Protein AF-A0A1Q7BIB9-F1 (afdb_monomer_lite)

Foldseek 3Di:
DDDDDDPVLVVLLVVLLVQLLQQQADDQVQAGPNPRHHPVRPSNVVSVVSCVVVVHDRDDDPPRRDHYPHPPPPDPDDDPVPD

Secondary struc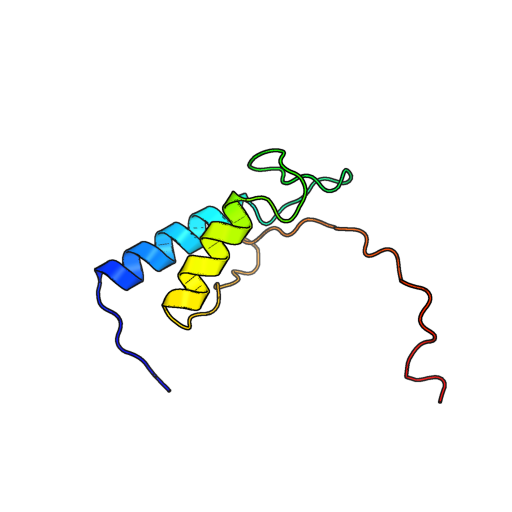ture (DSSP, 8-state):
------HHHHHHHHHHHHHHHHHSPBPTTSBBTTT-PBSSPHHHHHHHHHHHHTT-PPP--TTT---------------TT--

pLDDT: mean 83.9, std 12.62, range [50.84, 96.25]

Sequence (83 aa):
MTAYLSRIALDSLDRAQAELERHLVSGLDGRCLGCRGLEPCGTRTRTEAVFAQYHQLPRRRPGITKVGLRRIEATDRRPWFER

Radius of gyration: 16.12 Å; chains: 1; bounding box: 51×25×40 Å

Structure (mmCIF, N/CA/C/O backbone):
data_AF-A0A1Q7BIB9-F1
#
_entry.id   AF-A0A1Q7BIB9-F1
#
loop_
_atom_site.group_PDB
_atom_site.id
_atom_site.type_symbol
_atom_site.label_atom_id
_atom_site.label_alt_id
_atom_site.label_comp_id
_atom_site.label_asym_id
_atom_site.label_entity_id
_atom_site.label_seq_id
_atom_site.pdbx_PDB_ins_code
_atom_site.Cartn_x
_atom_site.Cartn_y
_atom_site.Cartn_z
_atom_site.occupancy
_atom_site.B_iso_or_equiv
_atom_site.auth_seq_id
_atom_site.auth_comp_id
_atom_site.auth_asym_id
_atom_site.auth_atom_id
_atom_site.pdbx_PDB_model_num
ATOM 1 N N . MET A 1 1 ? 2.688 -3.508 20.925 1.00 50.84 1 MET A N 1
ATOM 2 C CA . MET A 1 1 ? 1.730 -2.446 21.292 1.00 50.84 1 MET A CA 1
ATOM 3 C C . MET A 1 1 ? 0.513 -2.626 20.400 1.00 50.84 1 MET A C 1
ATOM 5 O O . MET A 1 1 ? 0.640 -2.465 19.195 1.00 50.84 1 MET A O 1
ATOM 9 N N . THR A 1 2 ? -0.603 -3.101 20.950 1.00 65.00 2 THR A N 1
ATOM 10 C CA . THR A 1 2 ? -1.795 -3.458 20.162 1.00 65.00 2 THR A CA 1
ATOM 11 C C . THR A 1 2 ? -2.778 -2.297 20.219 1.00 65.00 2 THR A C 1
ATOM 13 O O . THR A 1 2 ? -3.266 -1.971 21.297 1.00 65.00 2 THR A O 1
ATOM 16 N N . ALA A 1 3 ? -3.035 -1.647 19.084 1.00 75.19 3 ALA A N 1
ATOM 17 C CA . ALA A 1 3 ? -4.046 -0.600 18.975 1.00 75.19 3 ALA A CA 1
ATOM 18 C C . ALA A 1 3 ? -5.368 -1.215 18.503 1.00 75.19 3 ALA A C 1
ATOM 20 O O . ALA A 1 3 ? -5.397 -1.931 17.501 1.00 75.19 3 ALA A O 1
ATOM 21 N N . TYR A 1 4 ? -6.459 -0.936 19.215 1.00 83.75 4 TYR A N 1
ATOM 22 C CA . TYR A 1 4 ? -7.797 -1.316 18.771 1.00 83.75 4 TYR A CA 1
ATOM 23 C C . TYR A 1 4 ? -8.307 -0.275 17.777 1.00 83.75 4 TYR A C 1
ATOM 25 O O . TYR A 1 4 ? -8.540 0.878 18.133 1.00 83.75 4 TYR A O 1
ATOM 33 N N . LEU A 1 5 ? -8.450 -0.686 16.518 1.00 88.44 5 LEU A N 1
ATOM 34 C CA . LEU A 1 5 ? -8.986 0.152 15.452 1.00 88.44 5 LEU A CA 1
ATOM 35 C C . LEU A 1 5 ? -10.498 -0.037 15.328 1.00 88.44 5 LEU A C 1
ATOM 37 O O . LEU A 1 5 ? -11.028 -1.127 15.549 1.00 88.44 5 LEU A O 1
ATOM 41 N N . SER A 1 6 ? -11.193 1.030 14.937 1.00 94.88 6 SER A N 1
ATOM 42 C CA . SER A 1 6 ? -12.608 0.935 14.591 1.00 94.88 6 SER A CA 1
ATOM 43 C C . SER A 1 6 ? -12.797 0.075 13.339 1.00 94.88 6 SER A C 1
ATOM 45 O O . SER A 1 6 ? -11.912 -0.029 12.488 1.00 94.88 6 SER A O 1
ATOM 47 N N . ARG A 1 7 ? -13.990 -0.503 13.180 1.00 94.56 7 ARG A N 1
ATOM 48 C CA . ARG A 1 7 ? -14.328 -1.305 11.995 1.00 94.56 7 ARG A CA 1
ATOM 49 C C . ARG A 1 7 ? -14.167 -0.525 10.683 1.00 94.56 7 ARG A C 1
ATOM 51 O O . ARG A 1 7 ? -13.677 -1.075 9.711 1.00 94.56 7 ARG A O 1
ATOM 58 N N . ILE A 1 8 ? -14.470 0.774 10.690 1.00 95.31 8 ILE A N 1
ATOM 59 C CA . ILE A 1 8 ? -14.284 1.664 9.531 1.00 95.31 8 ILE A CA 1
ATOM 60 C C . ILE A 1 8 ? -12.797 1.797 9.162 1.00 95.31 8 ILE A C 1
ATOM 62 O O . ILE A 1 8 ? -12.446 1.785 7.981 1.00 95.31 8 ILE A O 1
ATOM 66 N N . ALA A 1 9 ? -11.915 1.907 10.161 1.00 94.38 9 ALA A N 1
ATOM 67 C CA . ALA A 1 9 ? -10.473 1.973 9.934 1.00 94.38 9 ALA A CA 1
ATOM 68 C C . ALA A 1 9 ? -9.937 0.645 9.376 1.00 94.38 9 ALA A C 1
ATOM 70 O O . ALA A 1 9 ? -9.144 0.653 8.437 1.00 94.38 9 ALA A O 1
ATOM 71 N N . LEU A 1 10 ? -10.424 -0.490 9.890 1.00 94.94 10 LEU A N 1
ATOM 72 C CA . LEU A 1 10 ? -10.082 -1.815 9.361 1.00 94.94 10 LEU A CA 1
ATOM 73 C C . LEU A 1 10 ? -10.535 -1.984 7.904 1.00 94.94 10 LEU A C 1
ATOM 75 O O . LEU A 1 10 ? -9.721 -2.357 7.064 1.00 94.94 10 LEU A O 1
ATOM 79 N N . ASP A 1 11 ? -11.775 -1.613 7.576 1.00 96.06 11 ASP A N 1
ATOM 80 C CA . ASP A 1 11 ? -12.291 -1.679 6.202 1.00 96.06 11 ASP A CA 1
ATOM 81 C C . ASP A 1 11 ? -11.482 -0.782 5.247 1.00 96.06 11 ASP A C 1
ATOM 83 O O . ASP A 1 11 ? -11.230 -1.137 4.093 1.00 96.06 11 ASP A O 1
ATOM 87 N N . SER A 1 12 ? -11.041 0.383 5.730 1.00 95.88 12 SER A N 1
ATOM 88 C CA . SER A 1 12 ? -10.188 1.302 4.967 1.00 95.88 12 SER A CA 1
ATOM 89 C C . SER A 1 12 ? -8.813 0.694 4.692 1.00 95.88 12 SER A C 1
ATOM 91 O O . SER A 1 12 ? -8.331 0.757 3.561 1.00 95.88 12 SER A O 1
ATOM 93 N N . LEU A 1 13 ? -8.209 0.047 5.694 1.00 95.88 1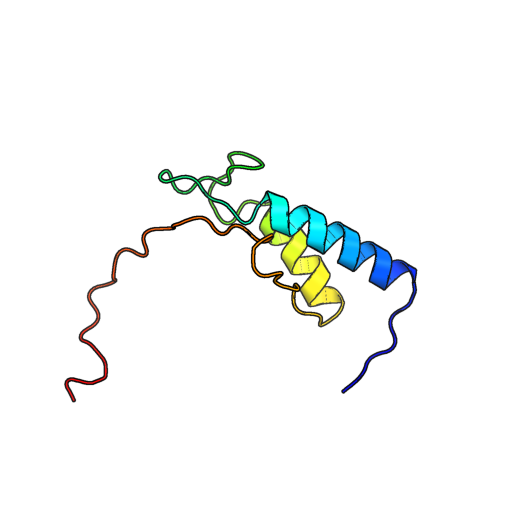3 LEU A N 1
ATOM 94 C CA . LEU A 1 13 ? -6.934 -0.658 5.556 1.00 95.88 13 LEU A CA 1
ATOM 95 C C . LEU A 1 13 ? -7.039 -1.882 4.641 1.00 95.88 13 LEU A C 1
ATOM 97 O O . LEU A 1 13 ? -6.123 -2.128 3.862 1.00 95.88 13 LEU A O 1
ATOM 101 N N . ASP A 1 14 ? -8.143 -2.628 4.681 1.00 95.38 14 ASP A N 1
ATOM 102 C CA . ASP A 1 14 ? -8.359 -3.782 3.803 1.00 95.38 14 ASP A CA 1
ATOM 103 C C . ASP A 1 14 ? -8.540 -3.357 2.339 1.00 95.38 14 ASP A C 1
ATOM 105 O O . ASP A 1 14 ? -7.944 -3.950 1.434 1.00 95.38 14 ASP A O 1
ATOM 109 N N . ARG A 1 15 ? -9.289 -2.275 2.086 1.00 95.69 15 ARG A N 1
ATOM 110 C CA . ARG A 1 15 ? -9.401 -1.684 0.741 1.00 95.69 15 ARG A CA 1
ATOM 111 C C . ARG A 1 15 ? -8.061 -1.142 0.256 1.00 95.69 15 ARG A C 1
ATOM 113 O O . ARG A 1 15 ? -7.696 -1.372 -0.896 1.00 95.69 15 ARG A O 1
ATOM 120 N N . ALA A 1 16 ? -7.320 -0.462 1.131 1.00 95.81 16 ALA A N 1
ATOM 121 C CA . ALA A 1 16 ? -5.981 0.023 0.829 1.00 95.81 16 ALA A CA 1
ATOM 122 C C . ALA A 1 16 ? -5.031 -1.140 0.511 1.00 95.81 16 ALA A C 1
ATOM 124 O O . ALA A 1 16 ? -4.311 -1.090 -0.477 1.00 95.81 16 ALA A O 1
ATOM 125 N N . GLN A 1 17 ? -5.073 -2.231 1.273 1.00 94.31 17 GLN A N 1
ATOM 126 C CA . GLN A 1 17 ? -4.268 -3.423 1.018 1.00 94.31 17 GLN A CA 1
ATOM 127 C C . GLN A 1 17 ? -4.530 -3.996 -0.380 1.00 94.31 17 GLN A C 1
ATOM 129 O O . GLN A 1 17 ? -3.588 -4.222 -1.139 1.00 94.31 17 GLN A O 1
ATOM 134 N N . ALA A 1 18 ? -5.804 -4.193 -0.729 1.00 92.75 18 ALA A N 1
ATOM 135 C CA . ALA A 1 18 ? -6.186 -4.722 -2.034 1.00 92.75 18 ALA A CA 1
ATOM 136 C C . ALA A 1 18 ? -5.765 -3.789 -3.181 1.00 92.75 18 ALA A C 1
ATOM 138 O O . ALA A 1 18 ? -5.325 -4.254 -4.232 1.00 92.75 18 ALA A O 1
ATOM 139 N N . GLU A 1 19 ? -5.868 -2.471 -2.984 1.00 93.94 19 GLU A N 1
ATOM 140 C CA . GLU A 1 19 ? -5.404 -1.498 -3.972 1.00 93.94 19 GLU A CA 1
ATOM 141 C C . GLU A 1 19 ? -3.882 -1.537 -4.115 1.00 93.94 19 GLU A C 1
ATOM 143 O O . GLU A 1 19 ? -3.377 -1.632 -5.230 1.00 93.94 19 GLU A O 1
ATOM 148 N N . LEU A 1 20 ? -3.141 -1.544 -3.005 1.00 92.25 20 LEU A N 1
ATOM 149 C CA . LEU A 1 20 ? -1.682 -1.580 -3.022 1.00 92.25 20 LEU A CA 1
ATOM 150 C C . LEU A 1 20 ? -1.175 -2.788 -3.812 1.00 92.25 20 LEU A C 1
ATOM 152 O O . LEU A 1 20 ? -0.304 -2.639 -4.662 1.00 92.25 20 LEU A O 1
ATOM 156 N N . GLU A 1 21 ? -1.759 -3.965 -3.588 1.00 90.75 21 GLU A N 1
ATOM 157 C CA . GLU A 1 21 ? -1.395 -5.197 -4.294 1.00 90.75 21 GLU A CA 1
ATOM 158 C C . GLU A 1 21 ? -1.527 -5.081 -5.820 1.00 90.75 21 GLU A C 1
ATOM 160 O O . GLU A 1 21 ? -0.688 -5.623 -6.541 1.00 90.75 21 GLU A O 1
ATOM 165 N N . ARG A 1 22 ? -2.502 -4.313 -6.324 1.00 89.81 22 ARG A N 1
ATOM 166 C CA . ARG A 1 22 ? -2.659 -4.043 -7.764 1.00 89.81 22 ARG A CA 1
ATOM 167 C C . ARG A 1 22 ? -1.576 -3.124 -8.335 1.00 89.81 22 ARG A C 1
ATOM 169 O O . ARG A 1 22 ? -1.285 -3.206 -9.527 1.00 89.81 22 ARG A O 1
ATOM 176 N N . HIS A 1 23 ? -0.973 -2.269 -7.506 1.00 91.06 23 HIS A N 1
ATOM 177 C CA . HIS A 1 23 ? 0.022 -1.264 -7.921 1.00 91.06 23 HIS A CA 1
ATOM 178 C C . HIS A 1 23 ? 1.456 -1.572 -7.463 1.00 91.06 23 HIS A C 1
ATOM 180 O O . HIS A 1 23 ? 2.348 -0.740 -7.627 1.00 91.06 23 HIS A O 1
ATOM 186 N N . LEU A 1 24 ? 1.701 -2.758 -6.895 1.00 87.06 24 LEU A N 1
ATOM 187 C CA . LEU A 1 24 ? 3.039 -3.202 -6.479 1.00 87.06 24 LEU A CA 1
ATOM 188 C C . LEU A 1 24 ? 3.903 -3.731 -7.631 1.00 87.06 24 LEU A C 1
ATOM 190 O O . LEU A 1 24 ? 5.123 -3.843 -7.480 1.00 87.06 24 LEU A O 1
ATOM 194 N N . VAL A 1 25 ? 3.296 -4.071 -8.770 1.00 86.81 25 VAL A N 1
ATOM 195 C CA . VAL A 1 25 ? 4.028 -4.553 -9.944 1.00 86.81 25 VAL A CA 1
ATOM 196 C C . VAL A 1 25 ? 4.279 -3.404 -10.909 1.00 86.81 25 VAL A C 1
ATOM 198 O O . VAL A 1 25 ? 3.341 -2.825 -11.457 1.00 86.81 25 VAL A O 1
ATOM 201 N N . SER A 1 26 ? 5.556 -3.127 -11.149 1.00 86.62 26 SER A N 1
ATOM 202 C CA . SER A 1 26 ? 6.019 -2.227 -12.202 1.00 86.62 26 SER A CA 1
ATOM 203 C C . SER A 1 26 ? 6.563 -3.026 -13.386 1.00 86.62 26 SER A C 1
ATOM 205 O O . SER A 1 26 ? 7.134 -4.105 -13.205 1.00 86.62 26 SER A O 1
ATOM 207 N N . GLY A 1 27 ? 6.379 -2.493 -14.592 1.00 82.81 27 GLY A N 1
ATOM 208 C CA . GLY A 1 27 ? 7.032 -2.959 -15.808 1.00 82.81 27 GLY A CA 1
ATOM 209 C C . GLY A 1 27 ? 8.511 -2.566 -15.856 1.00 82.81 27 GLY A C 1
ATOM 210 O O . GLY A 1 27 ? 9.006 -1.797 -15.030 1.00 82.81 27 GLY A O 1
ATOM 211 N N . LEU A 1 28 ? 9.224 -3.099 -16.851 1.00 82.06 28 LEU A N 1
ATOM 212 C CA . LEU A 1 28 ? 10.650 -2.814 -17.077 1.00 82.06 28 LEU A CA 1
ATOM 213 C C . LEU A 1 28 ? 10.924 -1.349 -17.450 1.00 82.06 28 LEU A C 1
ATOM 215 O O . LEU A 1 28 ? 12.037 -0.868 -17.288 1.00 82.06 28 LEU A O 1
ATOM 219 N N . ASP A 1 29 ? 9.902 -0.645 -17.921 1.00 84.19 29 ASP A N 1
ATOM 220 C CA . ASP A 1 29 ? 9.901 0.782 -18.237 1.00 84.19 29 ASP A CA 1
ATOM 221 C C . ASP A 1 29 ? 9.760 1.681 -16.993 1.00 84.19 29 ASP A C 1
ATOM 223 O O . ASP A 1 29 ? 9.685 2.904 -17.113 1.00 84.19 29 ASP A O 1
ATOM 227 N N . GLY A 1 30 ? 9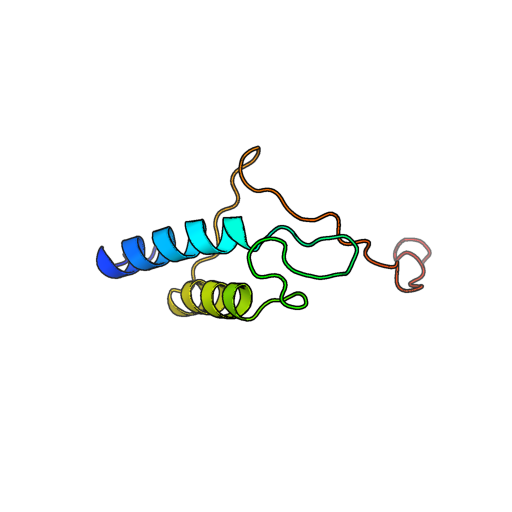.696 1.088 -15.795 1.00 85.38 30 GLY A N 1
ATOM 228 C CA . GLY A 1 30 ? 9.523 1.813 -14.539 1.00 85.38 30 GLY A CA 1
ATOM 229 C C . GLY A 1 30 ? 8.104 2.345 -14.329 1.00 85.38 30 GLY A C 1
ATOM 230 O O . GLY A 1 30 ? 7.899 3.221 -13.488 1.00 85.38 30 GLY A O 1
ATOM 231 N N . ARG A 1 31 ? 7.113 1.847 -15.081 1.00 89.75 31 ARG A N 1
ATOM 232 C CA . ARG A 1 31 ? 5.704 2.232 -14.930 1.00 89.75 31 ARG A CA 1
ATOM 233 C C . ARG A 1 31 ? 4.923 1.177 -14.162 1.00 89.75 31 ARG A C 1
ATOM 235 O O . ARG A 1 31 ? 5.121 -0.018 -14.346 1.00 89.75 31 ARG A O 1
ATOM 242 N N . CYS A 1 32 ? 3.983 1.612 -13.332 1.00 91.00 32 CYS A N 1
ATOM 243 C CA . CYS A 1 32 ? 3.046 0.719 -12.657 1.00 91.00 32 CYS A CA 1
ATOM 244 C C . CYS A 1 32 ? 2.195 -0.040 -13.688 1.00 91.00 32 CYS A C 1
ATOM 246 O O . CYS A 1 32 ? 1.596 0.580 -14.566 1.00 91.00 32 CYS A O 1
ATOM 248 N N . LEU A 1 33 ? 2.061 -1.361 -13.562 1.00 89.31 33 LEU A N 1
ATOM 249 C CA . LEU A 1 33 ? 1.205 -2.143 -14.461 1.00 89.31 33 LEU A CA 1
ATOM 250 C C . LEU A 1 33 ? -0.294 -1.906 -14.220 1.00 89.31 33 LEU A C 1
ATOM 252 O O . LEU A 1 33 ? -1.090 -2.092 -15.137 1.00 89.31 33 LEU A O 1
ATOM 256 N N . GLY A 1 34 ? -0.676 -1.468 -13.017 1.00 88.62 34 GLY A N 1
ATOM 257 C CA . GLY A 1 34 ? -2.065 -1.174 -12.660 1.00 88.62 34 GLY A CA 1
ATOM 258 C C . GLY A 1 34 ? -2.608 0.101 -13.311 1.00 88.62 34 GLY A C 1
ATOM 259 O O . GLY A 1 34 ? -3.700 0.089 -13.870 1.00 88.62 34 GLY A O 1
ATOM 260 N N . CYS A 1 35 ? -1.854 1.207 -13.267 1.00 92.19 35 CYS A N 1
ATOM 261 C CA . CYS A 1 35 ? -2.310 2.513 -13.774 1.00 92.19 35 CYS A CA 1
ATOM 262 C C . CYS A 1 35 ? -1.411 3.160 -14.837 1.00 92.19 35 CYS A C 1
ATOM 264 O O . CYS A 1 35 ? -1.715 4.260 -15.291 1.00 92.19 35 CYS A O 1
ATOM 266 N N . ARG A 1 36 ? -0.304 2.516 -15.234 1.00 90.69 36 ARG A N 1
ATOM 267 C CA . ARG A 1 36 ? 0.675 2.998 -16.235 1.00 90.69 36 ARG A CA 1
ATOM 268 C C . ARG A 1 36 ? 1.380 4.324 -15.903 1.00 90.69 36 ARG A C 1
ATOM 270 O O . ARG A 1 36 ? 2.118 4.860 -16.735 1.00 90.69 36 ARG A O 1
ATOM 277 N N . GLY A 1 37 ? 1.188 4.846 -14.692 1.00 90.19 37 GLY A N 1
ATOM 278 C CA . GLY A 1 37 ? 1.955 5.974 -14.161 1.00 90.19 37 GLY A CA 1
ATOM 279 C C . GLY A 1 37 ? 3.393 5.571 -13.830 1.00 90.19 37 GLY A C 1
ATOM 280 O O . GLY A 1 37 ? 3.651 4.401 -13.548 1.00 90.19 37 GLY A O 1
ATOM 281 N N . LEU A 1 38 ? 4.318 6.532 -13.849 1.00 89.56 38 LEU A N 1
ATOM 282 C CA . LEU A 1 38 ? 5.698 6.320 -13.394 1.00 89.56 38 LEU A CA 1
ATOM 283 C C . LEU A 1 38 ? 5.711 5.887 -11.922 1.00 89.56 38 LEU A C 1
ATOM 285 O O . LEU A 1 38 ? 4.938 6.412 -11.122 1.00 89.56 38 LEU A O 1
ATOM 289 N N . GLU A 1 39 ? 6.551 4.911 -11.575 1.00 82.88 39 GLU A N 1
ATOM 290 C CA . GLU A 1 39 ? 6.683 4.427 -10.201 1.00 82.88 39 GLU A CA 1
ATOM 291 C C . GLU A 1 39 ? 7.503 5.408 -9.328 1.00 82.88 39 GLU A C 1
ATOM 293 O O . GLU A 1 39 ? 8.564 5.856 -9.767 1.00 82.88 39 GLU A O 1
ATOM 298 N N . PRO A 1 40 ? 7.092 5.683 -8.070 1.00 87.06 40 PRO A N 1
ATOM 299 C CA . PRO A 1 40 ? 5.838 5.268 -7.432 1.00 87.06 40 PRO A CA 1
ATOM 300 C C . PRO A 1 40 ? 4.644 6.033 -7.999 1.00 87.06 40 PRO A C 1
ATOM 302 O O . PRO A 1 40 ? 4.628 7.260 -8.043 1.00 87.06 40 PRO A O 1
ATOM 305 N N . CYS A 1 41 ? 3.622 5.292 -8.436 1.00 91.94 41 CYS A N 1
ATOM 306 C CA . CYS A 1 41 ? 2.447 5.914 -9.024 1.00 91.94 41 CYS A CA 1
ATOM 307 C C . CYS A 1 41 ? 1.601 6.607 -7.948 1.00 91.94 41 CYS A C 1
ATOM 309 O O . CYS A 1 41 ? 1.573 6.186 -6.790 1.00 91.94 41 CYS A O 1
ATOM 311 N N . GLY A 1 42 ? 0.839 7.630 -8.346 1.00 93.69 42 GLY A N 1
ATOM 312 C CA . GLY A 1 42 ? 0.030 8.414 -7.407 1.00 93.69 42 GLY A CA 1
ATOM 313 C C . GLY A 1 42 ? -0.961 7.574 -6.596 1.00 93.69 42 GLY A C 1
ATOM 314 O O . GLY A 1 42 ? -1.210 7.878 -5.432 1.00 93.69 42 GLY A O 1
ATOM 315 N N . THR A 1 43 ? -1.485 6.486 -7.168 1.00 93.44 43 THR A N 1
ATOM 316 C CA . THR A 1 43 ? -2.337 5.552 -6.425 1.00 93.44 43 THR A CA 1
ATOM 317 C C . THR A 1 43 ? -1.564 4.860 -5.313 1.00 93.44 43 THR A C 1
ATOM 319 O O . THR A 1 43 ? -2.001 4.912 -4.171 1.00 93.44 43 THR A O 1
ATOM 322 N N . ARG A 1 44 ? -0.381 4.306 -5.606 1.00 92.12 44 ARG A N 1
ATOM 323 C CA . ARG A 1 44 ? 0.470 3.660 -4.603 1.00 92.12 44 ARG A CA 1
ATOM 324 C C . ARG A 1 44 ? 0.820 4.612 -3.460 1.00 92.12 44 ARG A C 1
ATOM 326 O O . ARG A 1 44 ? 0.646 4.240 -2.306 1.00 92.12 44 ARG A O 1
ATOM 333 N N . THR A 1 45 ? 1.205 5.850 -3.769 1.00 94.44 45 THR A N 1
ATOM 334 C CA . THR A 1 45 ? 1.499 6.869 -2.747 1.00 94.44 45 THR A CA 1
ATOM 335 C C . THR A 1 45 ? 0.284 7.180 -1.872 1.00 94.44 45 THR A C 1
ATOM 337 O O . THR A 1 45 ? 0.401 7.252 -0.651 1.00 94.44 45 THR A O 1
ATOM 340 N N . ARG A 1 46 ? -0.908 7.331 -2.468 1.00 95.19 46 ARG A N 1
ATOM 341 C CA . ARG A 1 46 ? -2.150 7.561 -1.708 1.00 95.19 46 ARG A CA 1
ATOM 342 C C . ARG A 1 46 ? -2.482 6.381 -0.804 1.00 95.19 46 ARG A C 1
ATOM 344 O O . ARG A 1 46 ? -2.888 6.580 0.334 1.00 95.19 46 ARG A O 1
ATOM 351 N N . THR A 1 47 ? -2.299 5.163 -1.295 1.00 94.56 47 THR A N 1
ATOM 352 C CA . THR A 1 47 ? -2.560 3.953 -0.523 1.00 94.56 47 THR A CA 1
ATOM 353 C C . THR A 1 47 ? -1.587 3.811 0.647 1.00 94.56 47 THR A C 1
ATOM 355 O O . THR A 1 47 ? -2.016 3.526 1.761 1.00 94.56 47 THR A O 1
ATOM 358 N N . GLU A 1 48 ? -0.297 4.076 0.430 1.00 93.38 48 GLU A N 1
ATOM 359 C CA . GLU A 1 48 ? 0.724 4.103 1.486 1.00 93.38 48 GLU A CA 1
ATOM 360 C C . GLU A 1 48 ? 0.404 5.159 2.565 1.00 93.38 48 GLU A C 1
ATOM 362 O O . GLU A 1 48 ? 0.584 4.895 3.755 1.00 93.38 48 GLU A O 1
ATOM 367 N N . ALA A 1 49 ? -0.165 6.310 2.185 1.00 96.19 49 ALA A N 1
ATOM 368 C CA . ALA A 1 49 ? -0.591 7.339 3.136 1.00 96.19 49 ALA A CA 1
ATOM 369 C C . ALA A 1 49 ? -1.715 6.872 4.085 1.00 96.19 49 ALA A C 1
ATOM 371 O O . ALA A 1 49 ? -1.708 7.242 5.258 1.00 96.19 49 ALA A O 1
ATOM 372 N N . VAL A 1 50 ? -2.643 6.019 3.625 1.00 96.25 50 VAL A N 1
ATOM 373 C CA . VAL A 1 50 ? -3.702 5.443 4.484 1.00 96.25 50 VAL A CA 1
ATOM 374 C C . VAL A 1 50 ? -3.096 4.564 5.580 1.00 96.25 50 VAL A C 1
ATOM 376 O O . VAL A 1 50 ? -3.491 4.642 6.741 1.00 96.25 50 VAL A O 1
ATOM 379 N N . PHE A 1 51 ? -2.099 3.750 5.237 1.00 95.69 51 PHE A N 1
ATOM 380 C CA . PHE A 1 51 ? -1.388 2.922 6.212 1.00 95.69 51 PHE A CA 1
ATOM 381 C C . PHE A 1 51 ? -0.653 3.774 7.252 1.00 95.69 51 PHE A C 1
ATOM 383 O O . PHE A 1 51 ? -0.783 3.528 8.454 1.00 95.69 51 PHE A O 1
ATOM 390 N N . ALA A 1 52 ? 0.041 4.822 6.798 1.00 95.00 52 ALA A N 1
ATOM 391 C CA . ALA A 1 52 ? 0.723 5.767 7.678 1.00 95.00 52 ALA A CA 1
ATOM 392 C C . ALA A 1 52 ? -0.246 6.470 8.644 1.00 95.00 52 ALA A C 1
ATOM 394 O O . ALA A 1 52 ? 0.063 6.583 9.828 1.00 95.00 52 ALA A O 1
ATOM 395 N N . GLN A 1 53 ? -1.433 6.869 8.169 1.00 95.25 53 GLN A N 1
ATOM 396 C CA . GLN A 1 53 ? -2.467 7.516 8.985 1.00 95.25 53 GLN A CA 1
ATOM 397 C C . GLN A 1 53 ? -2.906 6.657 10.180 1.00 95.25 53 GLN A C 1
ATOM 399 O O . GLN A 1 53 ? -3.150 7.186 11.261 1.00 95.25 53 GLN A O 1
ATOM 404 N N . TYR A 1 54 ? -3.004 5.340 9.997 1.00 94.25 54 TYR A N 1
ATOM 405 C CA . TYR A 1 54 ? -3.397 4.411 11.061 1.00 94.25 54 TYR A CA 1
ATOM 406 C C . TYR A 1 54 ? -2.206 3.778 11.791 1.00 94.25 54 TYR A C 1
ATOM 408 O O . TYR A 1 54 ? -2.402 2.869 12.599 1.00 94.25 54 TYR A O 1
ATOM 416 N N . HIS A 1 55 ? -0.980 4.235 11.512 1.00 93.12 55 HIS A N 1
ATOM 417 C CA . HIS A 1 55 ? 0.264 3.663 12.036 1.00 93.12 55 HIS A CA 1
ATOM 418 C C . HIS A 1 55 ? 0.362 2.143 11.824 1.00 93.12 55 HIS A C 1
ATOM 420 O O . HIS A 1 55 ? 0.869 1.408 12.671 1.00 93.12 55 HIS A O 1
ATOM 426 N N . GLN A 1 56 ? -0.152 1.666 10.690 1.00 92.88 56 GLN A N 1
ATOM 427 C CA . GLN A 1 56 ? -0.093 0.266 10.288 1.00 92.88 56 GLN A CA 1
ATOM 428 C C . GLN A 1 56 ? 0.878 0.097 9.127 1.00 92.88 56 GLN A C 1
ATOM 430 O O . GLN A 1 56 ? 1.066 1.000 8.318 1.00 92.88 56 GLN A O 1
ATOM 435 N N . LEU A 1 57 ? 1.477 -1.086 9.024 1.00 92.56 57 LEU A N 1
ATOM 436 C CA . LEU A 1 57 ? 2.249 -1.470 7.848 1.00 92.56 57 LEU A CA 1
ATOM 437 C C . LEU A 1 57 ? 1.376 -2.306 6.907 1.00 92.56 57 LEU A C 1
ATOM 439 O O . LEU A 1 57 ? 0.570 -3.115 7.382 1.00 92.56 57 LEU A O 1
ATOM 443 N N . PRO A 1 58 ? 1.544 -2.166 5.580 1.00 91.81 58 PRO A N 1
ATOM 444 C CA . PRO A 1 58 ? 0.896 -3.061 4.640 1.00 91.81 58 PRO A CA 1
ATOM 445 C C . PRO A 1 58 ? 1.307 -4.507 4.901 1.00 91.81 58 PRO A C 1
ATOM 447 O O . PRO A 1 58 ? 2.479 -4.814 5.138 1.00 91.81 58 PRO A O 1
ATOM 450 N N . ARG A 1 59 ? 0.344 -5.419 4.811 1.00 90.31 59 ARG A N 1
ATOM 451 C CA . ARG A 1 59 ? 0.611 -6.852 4.935 1.00 90.31 59 ARG A CA 1
ATOM 452 C C . ARG A 1 59 ? 1.182 -7.357 3.614 1.00 90.31 59 ARG A C 1
ATOM 454 O O . ARG A 1 59 ? 0.758 -6.940 2.543 1.00 90.31 59 ARG A O 1
ATOM 461 N N . ARG A 1 60 ? 2.138 -8.279 3.659 1.00 85.25 60 ARG A N 1
ATOM 462 C CA . ARG A 1 60 ? 2.610 -8.988 2.462 1.00 85.25 60 ARG A CA 1
ATOM 463 C C . ARG A 1 60 ? 2.212 -10.445 2.577 1.00 85.25 60 ARG A C 1
ATOM 465 O O . ARG A 1 60 ? 2.441 -11.059 3.615 1.00 85.25 60 ARG A O 1
ATOM 472 N N . ARG A 1 61 ? 1.590 -10.982 1.528 1.00 79.94 61 ARG A N 1
ATOM 473 C CA . ARG A 1 61 ? 1.133 -12.372 1.476 1.00 79.94 61 ARG A CA 1
ATOM 474 C C . ARG A 1 61 ? 2.011 -13.137 0.488 1.00 79.94 61 ARG A C 1
ATOM 476 O O . ARG A 1 61 ? 1.920 -12.868 -0.714 1.00 79.94 61 ARG A O 1
ATOM 483 N N . PRO A 1 62 ? 2.867 -14.061 0.961 1.00 76.12 62 PRO A N 1
ATOM 484 C CA . PRO A 1 62 ? 3.661 -14.912 0.080 1.00 76.12 62 PRO A CA 1
ATOM 485 C C . PRO A 1 62 ? 2.781 -15.587 -0.981 1.00 76.12 62 PRO A C 1
ATOM 487 O O . PRO A 1 62 ? 1.659 -15.995 -0.690 1.00 76.12 62 PRO A O 1
ATOM 490 N N . GLY A 1 63 ? 3.258 -15.654 -2.224 1.00 76.75 63 GLY A N 1
ATOM 491 C CA . GLY A 1 63 ? 2.535 -16.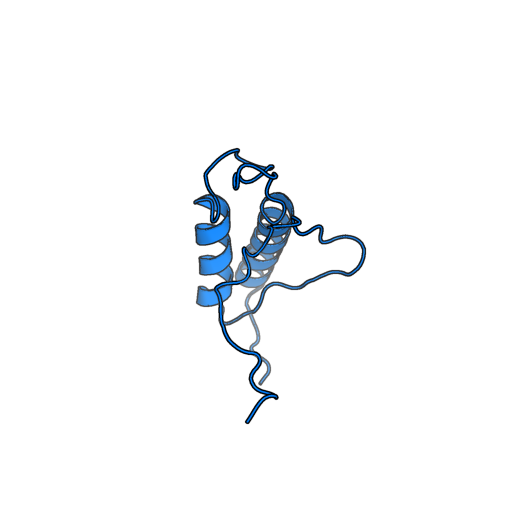266 -3.348 1.00 76.75 63 GLY A CA 1
ATOM 492 C C . GLY A 1 63 ? 1.388 -15.436 -3.948 1.00 76.75 63 GLY A C 1
ATOM 493 O O . GLY A 1 63 ? 1.029 -15.666 -5.099 1.00 76.75 63 GLY A O 1
ATOM 494 N N . ILE A 1 64 ? 0.849 -14.445 -3.227 1.00 75.31 64 ILE A N 1
ATOM 495 C CA . ILE A 1 64 ? -0.211 -13.545 -3.722 1.00 75.31 64 ILE A CA 1
ATOM 496 C C . ILE A 1 64 ? 0.381 -12.197 -4.127 1.00 75.31 64 ILE A C 1
ATOM 498 O O . ILE A 1 64 ? 0.129 -11.698 -5.224 1.00 75.31 64 ILE A O 1
ATOM 502 N N . THR A 1 65 ? 1.193 -11.605 -3.250 1.00 74.56 65 THR A N 1
ATOM 503 C CA . THR A 1 65 ? 1.801 -10.303 -3.502 1.00 74.56 65 THR A CA 1
ATOM 504 C C . THR A 1 65 ? 2.890 -10.439 -4.563 1.00 74.56 65 THR A C 1
ATOM 506 O O . THR A 1 65 ? 3.985 -10.932 -4.290 1.00 74.56 65 THR A O 1
ATOM 509 N N . LYS A 1 66 ? 2.601 -9.9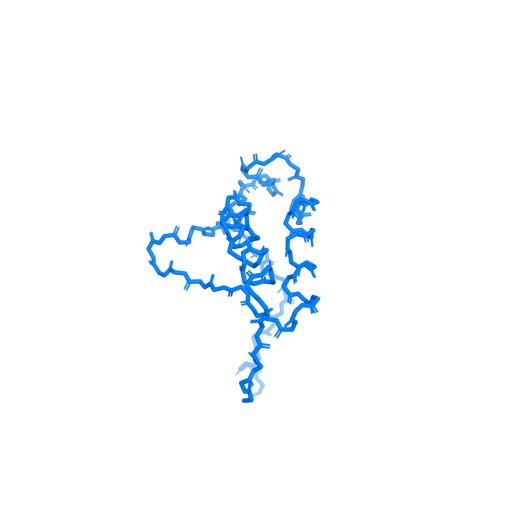68 -5.776 1.00 72.88 66 LYS A N 1
ATOM 510 C CA . LYS A 1 66 ? 3.593 -9.832 -6.843 1.00 72.88 66 LYS A CA 1
ATOM 511 C C . LYS A 1 66 ? 4.269 -8.473 -6.705 1.00 72.88 66 LYS A C 1
ATOM 513 O O . LYS A 1 66 ? 3.599 -7.449 -6.610 1.00 72.88 66 LYS A O 1
ATOM 518 N N . VAL A 1 67 ? 5.594 -8.466 -6.695 1.00 69.06 67 VAL A N 1
ATOM 519 C CA . VAL A 1 67 ? 6.394 -7.245 -6.827 1.00 69.06 67 VAL A CA 1
ATOM 520 C C . VAL A 1 67 ? 7.093 -7.254 -8.167 1.00 69.06 67 VAL A C 1
ATOM 522 O O . VAL A 1 67 ? 7.575 -8.296 -8.608 1.00 69.06 67 VAL A O 1
ATOM 525 N N . GLY A 1 68 ? 7.126 -6.092 -8.814 1.00 67.12 68 GLY A N 1
ATOM 526 C CA . GLY A 1 68 ? 7.892 -5.928 -10.041 1.00 67.12 68 GLY A CA 1
ATOM 527 C C . GLY A 1 68 ? 9.373 -6.200 -9.786 1.00 67.12 68 GLY A C 1
ATOM 528 O O . GLY A 1 68 ? 9.912 -5.833 -8.741 1.00 67.12 68 GLY A O 1
ATOM 529 N N . LEU A 1 69 ? 10.040 -6.815 -10.762 1.00 61.81 69 LEU A N 1
ATOM 530 C CA . LEU A 1 69 ? 11.497 -6.867 -10.817 1.00 61.81 69 LEU A CA 1
ATOM 531 C C . LEU A 1 69 ? 11.990 -5.496 -11.281 1.00 61.81 69 LEU A C 1
ATOM 533 O O . LEU A 1 69 ? 12.362 -5.311 -12.439 1.00 61.81 69 LEU A O 1
ATOM 537 N N . ARG A 1 70 ? 11.962 -4.503 -10.388 1.00 58.66 70 ARG A N 1
ATOM 538 C CA . ARG A 1 70 ? 12.701 -3.273 -10.646 1.00 58.66 70 ARG A CA 1
ATOM 539 C C . ARG A 1 70 ? 14.175 -3.650 -10.597 1.00 58.66 70 ARG A C 1
ATOM 541 O O . ARG A 1 70 ? 14.672 -4.054 -9.546 1.00 58.66 70 ARG A O 1
ATOM 548 N N . ARG A 1 71 ? 14.872 -3.536 -11.729 1.00 55.81 71 ARG A N 1
ATOM 549 C CA . ARG A 1 71 ? 16.332 -3.564 -11.726 1.00 55.81 71 ARG A CA 1
ATOM 550 C C . ARG A 1 71 ? 16.762 -2.369 -10.882 1.00 55.81 71 ARG A C 1
ATOM 552 O O . ARG A 1 71 ? 16.628 -1.225 -11.304 1.00 55.81 71 ARG A O 1
ATOM 559 N N . ILE A 1 72 ? 17.196 -2.632 -9.655 1.00 59.09 72 ILE A N 1
ATOM 560 C CA . ILE A 1 72 ? 18.016 -1.674 -8.930 1.00 59.09 72 ILE A CA 1
ATOM 561 C C . ILE A 1 72 ? 19.300 -1.643 -9.753 1.00 59.09 72 ILE A C 1
ATOM 563 O O . ILE A 1 72 ? 20.051 -2.617 -9.741 1.00 59.09 72 ILE A O 1
ATOM 567 N N . GLU A 1 73 ? 19.499 -0.600 -10.563 1.00 58.62 73 GLU A N 1
ATOM 568 C CA . GLU A 1 73 ? 20.837 -0.310 -11.069 1.00 58.62 73 GLU A CA 1
ATOM 569 C C . GLU A 1 73 ? 21.703 -0.191 -9.827 1.00 58.62 73 GLU A C 1
ATOM 571 O O . GLU A 1 73 ? 21.468 0.684 -8.988 1.00 58.62 73 GLU A O 1
ATOM 576 N N . ALA A 1 74 ? 22.593 -1.168 -9.644 1.00 58.28 74 ALA A N 1
ATOM 577 C CA . ALA A 1 74 ? 23.519 -1.180 -8.536 1.00 58.28 74 ALA A CA 1
ATOM 578 C C . ALA A 1 74 ? 24.268 0.145 -8.611 1.00 58.28 74 ALA A C 1
ATOM 580 O O . ALA A 1 74 ? 25.098 0.357 -9.490 1.00 58.28 74 ALA A O 1
ATOM 581 N N . THR A 1 75 ? 23.892 1.079 -7.741 1.00 61.03 75 THR A N 1
ATOM 582 C CA . THR A 1 75 ? 24.674 2.286 -7.550 1.00 61.03 75 THR A CA 1
ATOM 583 C C . THR A 1 75 ? 26.042 1.782 -7.139 1.00 61.03 75 THR A C 1
ATOM 585 O O . THR A 1 75 ? 26.104 0.968 -6.218 1.00 61.03 75 THR A O 1
ATOM 588 N N . ASP A 1 76 ? 27.077 2.205 -7.861 1.00 59.47 76 ASP A N 1
ATOM 589 C CA . ASP A 1 76 ? 28.482 1.863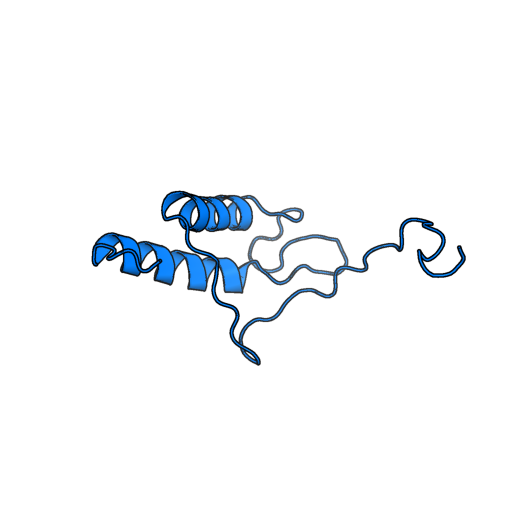 -7.648 1.00 59.47 76 ASP A CA 1
ATOM 590 C C . ASP A 1 76 ? 28.886 2.165 -6.196 1.00 59.47 76 ASP A C 1
ATOM 592 O O . ASP A 1 76 ? 29.347 3.246 -5.833 1.00 59.47 76 ASP A O 1
ATOM 596 N N . ARG A 1 77 ? 28.564 1.232 -5.307 1.00 62.50 77 ARG A N 1
ATOM 597 C CA . ARG A 1 77 ? 28.881 1.264 -3.893 1.00 62.50 77 ARG A CA 1
ATOM 598 C C . ARG A 1 77 ? 29.726 0.040 -3.667 1.00 62.50 77 ARG A C 1
ATOM 600 O O . ARG A 1 77 ? 29.221 -1.081 -3.729 1.00 62.50 77 ARG A O 1
ATOM 607 N N . ARG A 1 78 ? 31.009 0.282 -3.395 1.00 66.69 78 ARG A N 1
ATOM 608 C CA . ARG A 1 78 ? 31.900 -0.749 -2.871 1.00 66.69 78 ARG A CA 1
ATOM 609 C C . ARG A 1 78 ? 31.173 -1.513 -1.761 1.00 66.69 78 ARG A C 1
ATOM 611 O O . ARG A 1 78 ? 30.554 -0.872 -0.899 1.00 66.69 78 ARG A O 1
ATOM 618 N N . PRO A 1 79 ? 31.196 -2.850 -1.793 1.00 71.94 79 PRO A N 1
ATOM 619 C CA . PRO A 1 79 ? 30.540 -3.633 -0.773 1.00 71.94 79 PRO A CA 1
ATOM 620 C C . PRO A 1 79 ? 31.088 -3.280 0.612 1.00 71.94 79 PRO A C 1
ATOM 622 O O . PRO A 1 79 ? 32.287 -3.105 0.811 1.00 71.94 79 PRO A O 1
ATOM 625 N N . TRP A 1 80 ? 30.199 -3.191 1.598 1.00 72.81 80 TRP A N 1
ATOM 626 C CA . TRP A 1 80 ? 30.542 -2.801 2.970 1.00 72.81 80 TRP A CA 1
ATOM 627 C C . TRP A 1 80 ? 31.439 -3.816 3.704 1.00 72.81 80 TRP A C 1
ATOM 629 O O . TRP A 1 80 ? 31.941 -3.502 4.779 1.00 72.81 80 TRP A O 1
ATOM 639 N N . PHE A 1 81 ? 31.631 -5.011 3.137 1.00 77.88 81 PHE A N 1
ATOM 640 C CA . PHE A 1 81 ? 32.486 -6.077 3.664 1.00 77.88 81 PHE A CA 1
ATOM 641 C C . PHE A 1 81 ? 33.940 -6.016 3.163 1.00 77.88 81 PHE A C 1
ATOM 643 O O . PHE A 1 81 ? 34.752 -6.833 3.577 1.00 77.88 81 PHE A O 1
ATOM 650 N N . GLU A 1 82 ? 34.288 -5.062 2.296 1.00 74.50 82 GLU A N 1
ATOM 651 C CA . GLU A 1 82 ? 35.671 -4.824 1.849 1.00 74.50 82 GLU A CA 1
ATOM 652 C C . GLU A 1 82 ? 36.408 -3.781 2.724 1.00 74.50 82 GLU A C 1
ATOM 654 O O . GLU A 1 82 ? 37.203 -2.996 2.207 1.00 74.50 82 GLU A O 1
ATOM 659 N N . ARG A 1 83 ? 36.125 -3.722 4.036 1.00 62.38 83 ARG A N 1
ATOM 660 C CA . ARG A 1 83 ? 36.795 -2.812 4.986 1.00 62.38 83 ARG A CA 1
ATOM 661 C C . ARG A 1 83 ? 37.779 -3.552 5.884 1.00 62.38 83 ARG A C 1
ATOM 663 O O . ARG A 1 83 ? 37.388 -4.611 6.418 1.00 62.38 83 ARG A O 1
#